Protein AF-A0A4Q8BBB6-F1 (afdb_monomer_lite)

Structure (mmCIF, N/CA/C/O backbone):
data_AF-A0A4Q8BBB6-F1
#
_entry.id   AF-A0A4Q8BBB6-F1
#
loop_
_atom_site.group_PDB
_atom_site.id
_atom_site.type_symbol
_atom_site.label_atom_id
_atom_site.label_alt_id
_atom_site.label_comp_id
_atom_site.label_asym_id
_atom_site.label_entity_id
_atom_site.label_seq_id
_atom_site.pdbx_PDB_ins_code
_atom_site.Cartn_x
_atom_site.Cartn_y
_atom_site.Cartn_z
_atom_site.occupancy
_atom_site.B_iso_or_equiv
_atom_site.auth_seq_id
_atom_site.auth_comp_id
_atom_site.auth_asym_id
_atom_site.auth_atom_id
_atom_site.pdbx_PDB_model_num
ATOM 1 N N . MET A 1 1 ? 6.592 15.974 -31.712 1.00 39.94 1 MET A N 1
ATOM 2 C CA . MET A 1 1 ? 6.687 15.603 -30.289 1.00 39.94 1 MET A CA 1
ATOM 3 C C . MET A 1 1 ? 7.819 14.610 -30.169 1.00 39.94 1 MET A C 1
ATOM 5 O O . MET A 1 1 ? 7.755 13.574 -30.820 1.00 39.94 1 MET A O 1
ATOM 9 N N . SER A 1 2 ? 8.886 14.974 -29.468 1.00 46.75 2 SER A N 1
ATOM 10 C CA . SER A 1 2 ? 9.976 14.047 -29.167 1.00 46.75 2 SER A CA 1
ATOM 11 C C . SER A 1 2 ? 9.428 12.970 -28.236 1.00 46.75 2 SER A C 1
ATOM 13 O O . SER A 1 2 ? 8.729 13.308 -27.283 1.00 46.75 2 SER A O 1
ATOM 15 N N . ALA A 1 3 ? 9.679 11.695 -28.538 1.00 52.19 3 ALA A N 1
ATOM 16 C CA . ALA A 1 3 ? 9.364 10.614 -27.613 1.00 52.19 3 ALA A CA 1
ATOM 17 C C . ALA A 1 3 ? 10.086 10.912 -26.289 1.00 52.19 3 ALA A C 1
ATOM 19 O O . ALA A 1 3 ? 11.290 11.188 -26.330 1.00 52.19 3 ALA A O 1
ATOM 20 N N . PRO A 1 4 ? 9.379 10.960 -25.149 1.00 56.72 4 PRO A N 1
ATOM 21 C CA . PRO A 1 4 ? 10.034 11.245 -23.894 1.00 56.72 4 PRO A CA 1
ATOM 22 C C . PRO A 1 4 ? 10.979 10.083 -23.603 1.00 56.72 4 PRO A C 1
ATOM 24 O O . PRO A 1 4 ? 10.583 8.923 -23.615 1.00 56.72 4 PRO A O 1
ATOM 27 N N . THR A 1 5 ? 12.214 10.391 -23.235 1.00 55.66 5 THR A N 1
ATOM 28 C CA . THR A 1 5 ? 13.085 9.480 -22.474 1.00 55.66 5 THR A CA 1
ATOM 29 C C . THR A 1 5 ? 12.501 9.204 -21.062 1.00 55.66 5 THR A C 1
ATOM 31 O O . THR A 1 5 ? 13.216 8.785 -20.163 1.00 55.66 5 THR A O 1
ATOM 34 N N . GLY A 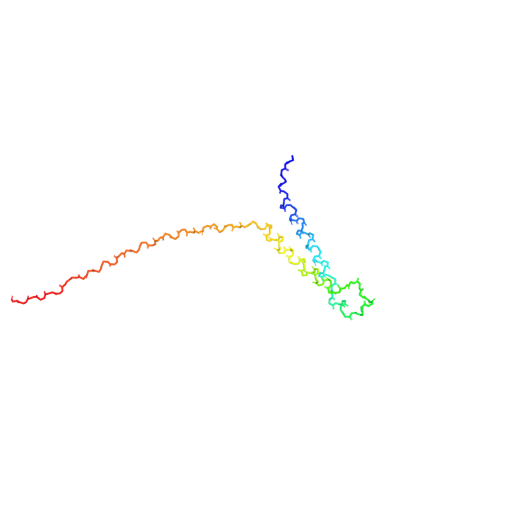1 6 ? 11.204 9.469 -20.855 1.00 59.16 6 GLY A N 1
ATOM 35 C CA . GLY A 1 6 ? 10.564 9.833 -19.590 1.00 59.16 6 GLY A CA 1
ATOM 36 C C . GLY A 1 6 ? 9.801 8.715 -18.891 1.00 59.16 6 GLY A C 1
ATOM 37 O O . GLY A 1 6 ? 9.260 8.956 -17.819 1.00 59.16 6 GLY A O 1
ATOM 38 N N . ASP A 1 7 ? 9.797 7.494 -19.430 1.00 65.88 7 ASP A N 1
ATOM 39 C CA . ASP A 1 7 ? 9.220 6.349 -18.715 1.00 65.88 7 ASP A CA 1
ATOM 40 C C . ASP A 1 7 ? 10.032 6.057 -17.438 1.00 65.88 7 ASP A C 1
ATOM 42 O O . ASP A 1 7 ? 9.460 5.832 -16.377 1.00 65.88 7 ASP A O 1
ATOM 46 N N . ASN A 1 8 ? 11.366 6.172 -17.495 1.00 72.25 8 ASN A N 1
ATOM 47 C CA . ASN A 1 8 ? 12.224 5.990 -16.316 1.00 72.25 8 ASN A CA 1
ATOM 48 C C . ASN A 1 8 ? 12.059 7.112 -15.280 1.00 72.25 8 ASN A C 1
ATOM 50 O O . ASN A 1 8 ? 12.060 6.830 -14.086 1.00 72.25 8 ASN A O 1
ATOM 54 N N . ASP A 1 9 ? 11.880 8.360 -15.723 1.00 81.50 9 ASP A N 1
ATOM 55 C CA . ASP A 1 9 ? 11.647 9.490 -14.816 1.00 81.50 9 ASP A CA 1
ATOM 56 C C . ASP A 1 9 ? 10.292 9.340 -14.104 1.00 81.50 9 ASP A C 1
ATOM 58 O O . ASP A 1 9 ? 10.210 9.521 -12.890 1.00 81.50 9 ASP A O 1
ATOM 62 N N . SER A 1 10 ? 9.253 8.906 -14.831 1.00 84.88 10 SER A N 1
ATOM 63 C CA . SER A 1 10 ? 7.929 8.638 -14.252 1.00 84.88 10 SER A CA 1
ATOM 64 C C . SER A 1 10 ? 7.927 7.466 -13.262 1.00 84.88 10 SER A C 1
ATOM 66 O O . SER A 1 10 ? 7.245 7.525 -12.242 1.00 84.88 10 SER A O 1
ATOM 68 N N . LEU A 1 11 ? 8.726 6.419 -13.513 1.00 88.50 11 LEU A N 1
ATOM 69 C CA . LEU A 1 11 ? 8.891 5.308 -12.572 1.00 88.50 11 LEU A CA 1
ATOM 70 C C . LEU A 1 11 ? 9.611 5.750 -11.296 1.00 88.50 11 LEU A C 1
ATOM 72 O O . LEU A 1 11 ? 9.251 5.296 -10.214 1.00 88.50 11 LEU A O 1
ATOM 76 N N . HIS A 1 12 ? 10.598 6.641 -11.410 1.00 89.25 12 HIS A N 1
ATOM 77 C CA . HIS A 1 12 ? 11.320 7.157 -10.251 1.00 89.25 12 HIS A CA 1
ATOM 78 C C . HIS A 1 12 ? 10.442 8.054 -9.365 1.00 89.25 12 HIS A C 1
ATOM 80 O O . HIS A 1 12 ? 10.494 7.951 -8.140 1.00 89.25 12 HIS A O 1
ATOM 86 N N . GLU A 1 13 ? 9.612 8.903 -9.975 1.00 91.94 13 GLU A N 1
ATOM 87 C CA . GLU A 1 13 ? 8.623 9.714 -9.256 1.00 91.94 13 GLU A CA 1
ATOM 88 C C . GLU A 1 13 ? 7.607 8.830 -8.522 1.00 91.94 13 GLU A C 1
ATOM 90 O O . GLU A 1 13 ? 7.396 8.999 -7.320 1.00 91.94 13 GLU A O 1
ATOM 95 N N . LEU A 1 14 ? 7.062 7.822 -9.211 1.00 93.44 14 LEU A N 1
ATOM 96 C CA . LEU A 1 14 ? 6.129 6.866 -8.618 1.00 93.44 14 LEU A CA 1
ATOM 97 C C . LEU A 1 14 ? 6.763 6.076 -7.462 1.00 93.44 14 LEU A C 1
ATOM 99 O O . LEU A 1 14 ? 6.132 5.877 -6.428 1.00 93.44 14 LEU A O 1
ATOM 103 N N . GLU A 1 15 ? 8.017 5.638 -7.600 1.00 93.00 15 GLU A N 1
ATOM 104 C CA . GLU A 1 15 ? 8.751 4.963 -6.524 1.00 93.00 15 GLU A CA 1
ATOM 105 C C . GLU A 1 15 ? 8.866 5.849 -5.272 1.00 93.00 15 GLU A C 1
ATOM 107 O O . GLU A 1 15 ? 8.704 5.366 -4.148 1.00 93.00 15 GLU A O 1
ATOM 112 N N . ALA A 1 16 ? 9.138 7.145 -5.454 1.00 94.69 16 ALA A N 1
ATOM 113 C CA . ALA A 1 16 ? 9.242 8.099 -4.355 1.00 94.69 16 ALA A CA 1
ATOM 114 C C . ALA A 1 16 ? 7.891 8.323 -3.656 1.00 94.69 16 ALA A C 1
ATOM 116 O O . ALA A 1 16 ? 7.842 8.345 -2.424 1.00 94.69 16 ALA A O 1
ATOM 117 N N . GLU A 1 17 ? 6.806 8.439 -4.423 1.00 95.25 17 GLU A N 1
ATOM 118 C CA . GLU A 1 17 ? 5.449 8.601 -3.893 1.00 95.25 17 GLU A CA 1
ATOM 119 C C . GLU A 1 17 ? 5.002 7.367 -3.098 1.00 95.25 17 GLU A C 1
ATOM 121 O O . GLU A 1 17 ? 4.612 7.490 -1.936 1.00 95.25 17 GLU A O 1
ATOM 126 N N . VAL A 1 18 ? 5.179 6.166 -3.658 1.00 95.81 18 VAL A N 1
ATOM 127 C CA . VAL A 1 18 ? 4.824 4.905 -2.983 1.00 95.81 18 VAL A CA 1
ATOM 128 C C . VAL A 1 18 ? 5.602 4.729 -1.678 1.00 95.81 18 VAL A C 1
ATOM 130 O O . VAL A 1 18 ? 5.039 4.275 -0.683 1.00 95.81 18 VAL A O 1
ATOM 133 N N . LYS A 1 19 ? 6.885 5.114 -1.633 1.00 95.19 19 LYS A N 1
ATOM 134 C CA . LYS A 1 19 ? 7.677 5.082 -0.389 1.00 95.19 19 LYS A CA 1
ATOM 135 C C . LYS A 1 19 ? 7.166 6.070 0.655 1.00 95.19 19 LYS A C 1
ATOM 137 O O . LYS A 1 19 ? 7.162 5.738 1.840 1.00 95.19 19 LYS A O 1
ATOM 142 N N . ALA A 1 20 ? 6.763 7.269 0.237 1.00 96.25 20 ALA A N 1
ATOM 143 C CA . ALA A 1 20 ? 6.198 8.260 1.145 1.00 96.25 20 ALA A CA 1
ATOM 144 C C . ALA A 1 20 ? 4.869 7.771 1.734 1.00 96.25 20 ALA A C 1
ATOM 146 O O . ALA A 1 20 ? 4.659 7.868 2.943 1.00 96.25 20 ALA A O 1
ATOM 147 N N . GLU A 1 21 ? 4.006 7.187 0.904 1.00 93.38 21 GLU A N 1
ATOM 148 C CA . GLU A 1 21 ? 2.723 6.646 1.346 1.00 93.38 21 GLU A CA 1
ATOM 149 C C . GLU A 1 21 ? 2.893 5.421 2.250 1.00 93.38 21 GLU A C 1
ATOM 151 O O . GLU A 1 21 ? 2.253 5.339 3.298 1.00 93.38 21 GLU A O 1
ATOM 156 N N . LEU A 1 22 ? 3.837 4.531 1.927 1.00 94.50 22 LEU A N 1
ATOM 157 C CA . LEU A 1 22 ? 4.171 3.391 2.780 1.00 94.50 22 LEU A CA 1
ATOM 158 C C . LEU A 1 22 ? 4.668 3.848 4.157 1.00 94.50 22 LEU A C 1
ATOM 160 O O . LEU A 1 22 ? 4.234 3.310 5.170 1.00 94.50 22 LEU A O 1
ATOM 164 N N . ALA A 1 23 ? 5.518 4.877 4.217 1.00 93.06 23 ALA A N 1
ATOM 165 C CA . ALA A 1 23 ? 5.985 5.426 5.488 1.00 93.06 23 ALA A CA 1
ATOM 166 C C .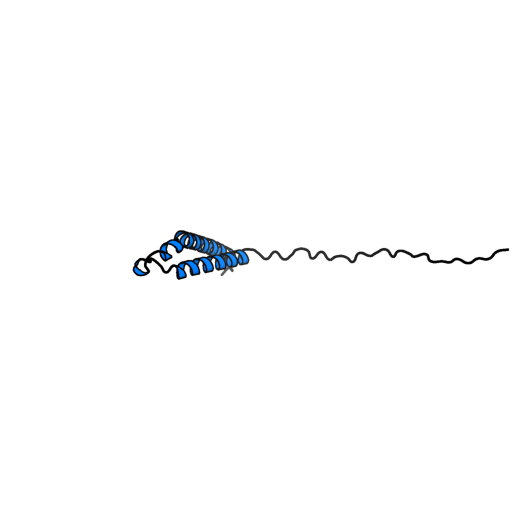 ALA A 1 23 ? 4.835 6.008 6.331 1.00 93.06 23 ALA A C 1
ATOM 168 O O . ALA A 1 23 ? 4.826 5.857 7.554 1.00 93.06 23 ALA A O 1
ATOM 169 N N . MET A 1 24 ? 3.848 6.648 5.692 1.00 89.62 24 MET A N 1
ATOM 170 C CA . MET A 1 24 ? 2.651 7.128 6.387 1.00 89.62 24 MET A CA 1
ATOM 171 C C . MET A 1 24 ? 1.799 5.969 6.913 1.00 89.62 24 MET A C 1
ATOM 173 O O . MET A 1 24 ? 1.411 6.003 8.081 1.00 89.62 24 MET A O 1
ATOM 177 N N . ALA A 1 25 ? 1.558 4.940 6.095 1.00 88.44 25 ALA A N 1
ATOM 178 C CA . ALA A 1 25 ? 0.809 3.749 6.495 1.00 88.44 25 ALA A CA 1
ATOM 179 C C . ALA A 1 25 ? 1.487 3.011 7.665 1.00 88.44 25 ALA A C 1
ATOM 181 O O . ALA A 1 25 ? 0.829 2.652 8.637 1.00 88.44 25 ALA A O 1
ATOM 182 N N . GLU A 1 26 ? 2.814 2.865 7.636 1.00 87.69 26 GLU A N 1
ATOM 183 C CA . GLU A 1 26 ? 3.580 2.264 8.735 1.00 87.69 26 GLU A CA 1
ATOM 184 C C . GLU A 1 26 ? 3.515 3.108 10.019 1.00 87.69 26 GLU A C 1
ATOM 186 O O . GLU A 1 26 ? 3.445 2.562 11.120 1.00 87.69 26 GLU A O 1
ATOM 191 N N . SER A 1 27 ? 3.485 4.439 9.894 1.00 89.00 27 SER A N 1
ATOM 192 C CA . SER A 1 27 ? 3.352 5.352 11.039 1.00 89.00 27 SER A CA 1
ATOM 193 C C . SER A 1 27 ? 1.937 5.434 11.620 1.00 89.00 27 SER A C 1
ATOM 195 O O . SER A 1 27 ? 1.754 5.997 12.700 1.00 89.00 27 SER A O 1
ATOM 197 N N . SER A 1 28 ? 0.924 4.908 10.921 1.00 84.25 28 SER A N 1
ATOM 198 C CA . 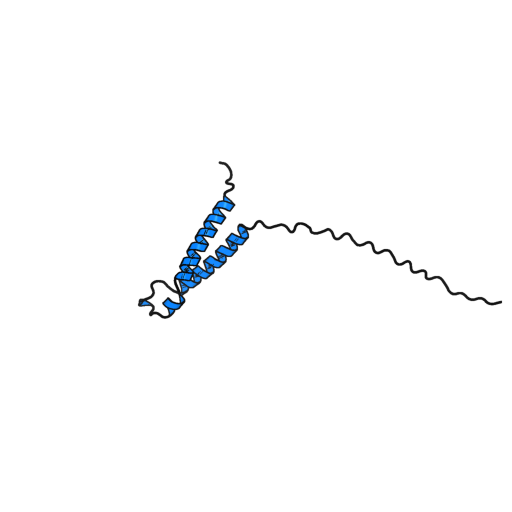SER A 1 28 ? -0.472 5.011 11.359 1.00 84.25 28 SER A CA 1
ATOM 199 C C . SER A 1 28 ? -0.821 4.036 12.484 1.00 84.25 28 SER A C 1
ATOM 201 O O . SER A 1 28 ? -1.890 4.173 13.076 1.00 84.25 28 SER A O 1
ATOM 203 N N . HIS A 1 29 ? 0.050 3.065 12.773 1.00 86.94 29 HIS A N 1
ATOM 204 C CA . HIS A 1 29 ? -0.114 2.080 13.844 1.00 86.94 29 HIS A CA 1
ATOM 205 C C . HIS A 1 29 ? -1.519 1.440 13.880 1.00 86.94 29 HIS A C 1
ATOM 207 O O . HIS A 1 29 ? -2.232 1.538 14.889 1.00 86.94 29 HIS A O 1
ATOM 213 N N . PRO A 1 30 ? -1.971 0.783 12.791 1.00 86.56 30 PRO A N 1
ATOM 214 C CA . PRO A 1 30 ? -3.298 0.161 12.734 1.00 86.56 30 PRO A CA 1
ATOM 215 C C . PRO A 1 30 ? -3.541 -0.838 13.881 1.00 86.56 30 PRO A C 1
ATOM 217 O O . PRO A 1 30 ? -4.669 -0.993 14.351 1.00 86.56 30 PRO A O 1
ATOM 220 N N . GLU A 1 31 ? -2.489 -1.470 14.399 1.00 88.94 31 GLU A N 1
ATOM 221 C CA . GLU A 1 31 ? -2.515 -2.356 15.564 1.00 88.94 31 GLU A CA 1
ATOM 222 C C . GLU A 1 31 ? -2.961 -1.676 16.866 1.00 88.94 31 GLU A C 1
ATOM 224 O O . GLU A 1 31 ? -3.433 -2.348 17.789 1.00 88.94 31 GLU A O 1
ATOM 229 N N . GLU A 1 32 ? -2.794 -0.361 16.978 1.00 88.50 32 GLU A N 1
ATOM 230 C CA . GLU A 1 32 ? -3.291 0.422 18.106 1.00 88.50 32 GLU A CA 1
ATOM 231 C C . GLU A 1 32 ? -4.765 0.767 17.918 1.00 88.50 32 GLU A C 1
ATOM 233 O O . GLU A 1 32 ? -5.546 0.602 18.857 1.00 88.50 32 GLU A O 1
ATOM 238 N N . ALA A 1 33 ? -5.167 1.124 16.696 1.00 87.94 33 ALA A N 1
ATOM 239 C CA . ALA A 1 33 ? -6.561 1.397 16.362 1.00 87.94 33 ALA A CA 1
ATOM 240 C C . ALA A 1 33 ? -7.464 0.172 16.610 1.00 87.94 33 ALA A C 1
ATOM 242 O O . ALA A 1 33 ? -8.525 0.319 17.210 1.00 87.94 33 ALA A O 1
ATOM 243 N N . ILE A 1 34 ? -7.014 -1.053 16.296 1.00 91.94 34 ILE A N 1
ATOM 244 C CA . ILE A 1 34 ? -7.764 -2.305 16.570 1.00 91.94 34 ILE A CA 1
ATOM 245 C C . ILE A 1 34 ? -8.125 -2.472 18.058 1.00 91.94 34 ILE A C 1
ATOM 247 O O . ILE A 1 34 ? -9.113 -3.130 18.387 1.00 91.94 34 ILE A O 1
ATOM 251 N N . LYS A 1 35 ? -7.333 -1.899 18.973 1.00 92.44 35 LYS A N 1
ATOM 252 C CA . LYS A 1 35 ? -7.561 -2.001 20.425 1.00 92.44 35 LYS A CA 1
ATOM 253 C C . LYS A 1 35 ? -8.622 -1.017 20.923 1.00 92.44 35 LYS A C 1
ATOM 255 O O . LYS A 1 35 ? -9.098 -1.172 22.048 1.00 92.44 35 LYS A O 1
ATOM 260 N N . LEU A 1 36 ? -8.969 -0.015 20.118 1.00 92.88 36 LEU A N 1
ATOM 261 C CA . LEU A 1 36 ? -9.982 0.981 20.439 1.00 92.88 36 LEU A CA 1
ATOM 262 C C . LEU A 1 36 ? -11.383 0.489 20.045 1.00 92.88 36 LEU A C 1
ATOM 264 O O . LEU A 1 36 ? -11.523 -0.333 19.134 1.00 92.88 36 LEU A O 1
ATOM 268 N N . PRO A 1 37 ? -12.443 1.004 20.687 1.00 94.62 37 PRO A N 1
ATOM 269 C CA . PRO A 1 37 ? -13.803 0.841 20.195 1.00 94.62 37 PRO A CA 1
ATOM 270 C C . PRO A 1 37 ? -13.941 1.369 18.763 1.00 94.62 37 PRO A C 1
ATOM 272 O O . PRO A 1 37 ? -13.385 2.411 18.431 1.00 94.62 37 PRO A O 1
ATOM 275 N N . VAL A 1 38 ? -14.760 0.709 17.939 1.00 91.50 38 VAL A N 1
ATOM 276 C CA . VAL A 1 38 ? -14.995 1.098 16.531 1.00 91.50 38 VAL A CA 1
ATOM 277 C C . VAL A 1 38 ? -15.445 2.558 16.389 1.00 91.50 38 VAL A C 1
ATOM 279 O O . VAL A 1 38 ? -15.120 3.225 15.416 1.00 91.50 38 VAL A O 1
ATOM 282 N N . THR A 1 39 ? -16.167 3.087 17.379 1.00 95.00 39 THR A N 1
ATOM 283 C CA . THR A 1 39 ? -16.615 4.490 17.410 1.00 95.00 39 THR A CA 1
ATOM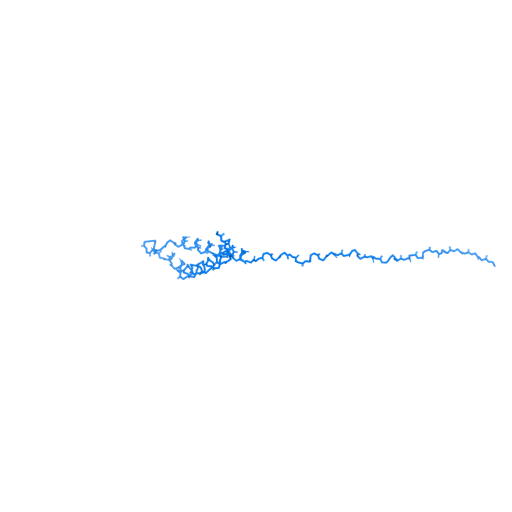 284 C C . THR A 1 39 ? -15.484 5.504 17.581 1.00 95.00 39 THR A C 1
ATOM 286 O O . THR A 1 39 ? -15.705 6.691 17.370 1.00 95.00 39 THR A O 1
ATOM 289 N N . GLU A 1 40 ? -14.303 5.054 17.998 1.00 93.44 40 GLU A N 1
ATOM 290 C CA . GLU A 1 40 ? -13.111 5.872 18.242 1.00 93.44 40 GLU A CA 1
ATOM 291 C C . GLU A 1 40 ? -12.055 5.696 17.142 1.00 93.44 40 GLU A C 1
ATOM 293 O O . GLU A 1 40 ? -10.992 6.315 17.192 1.00 93.44 40 GLU A O 1
ATOM 298 N N . TRP A 1 41 ? -12.331 4.865 16.135 1.00 93.50 41 TRP A N 1
ATOM 299 C CA . TRP A 1 41 ? -11.431 4.665 15.008 1.00 93.50 41 TRP A CA 1
ATOM 300 C C . TRP A 1 41 ? -11.368 5.921 14.136 1.00 93.50 41 TRP A C 1
ATOM 302 O O . TRP A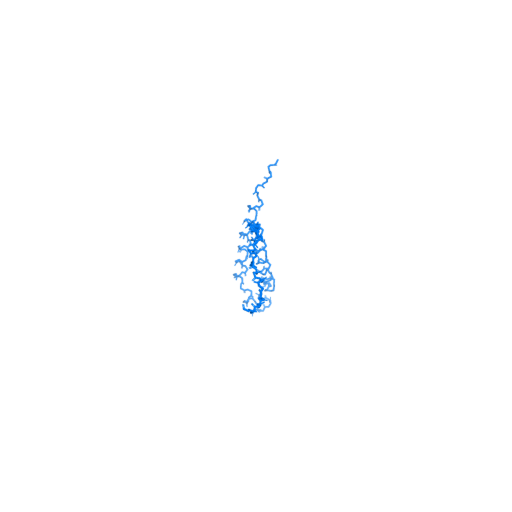 1 41 ? -12.387 6.411 13.651 1.00 93.50 41 TRP A O 1
ATOM 312 N N . LEU A 1 42 ? -10.152 6.422 13.905 1.00 89.12 42 LEU A N 1
ATOM 313 C CA . LEU A 1 42 ? -9.901 7.491 12.932 1.00 89.12 42 LEU A CA 1
ATOM 314 C C . LEU A 1 42 ? -9.925 6.968 11.485 1.00 89.12 42 LEU A C 1
ATOM 316 O O . LEU A 1 42 ? -10.213 7.725 10.563 1.00 89.12 42 LEU A O 1
ATOM 320 N N . PHE A 1 43 ? -9.627 5.682 11.299 1.00 88.94 43 PHE A N 1
ATOM 321 C CA . PHE A 1 43 ? -9.626 4.951 10.033 1.00 88.94 43 PHE A CA 1
ATOM 322 C C . PHE A 1 43 ? -9.916 3.467 10.309 1.00 88.94 43 PHE A C 1
ATOM 324 O O . PHE A 1 43 ? -9.724 3.007 11.435 1.00 88.94 43 PHE A O 1
ATOM 331 N N . ASP A 1 44 ? -10.361 2.712 9.301 1.00 91.00 44 ASP A N 1
ATOM 332 C CA . ASP A 1 44 ? -10.530 1.260 9.431 1.00 91.00 44 ASP A CA 1
ATOM 333 C C . ASP A 1 44 ? -9.150 0.569 9.430 1.00 91.00 44 ASP A C 1
ATOM 335 O O . ASP A 1 44 ? -8.424 0.651 8.432 1.00 91.00 44 ASP A O 1
ATOM 339 N N . PRO A 1 45 ? -8.760 -0.140 10.505 1.00 92.00 45 PRO A N 1
ATOM 340 C CA . PRO A 1 45 ? -7.483 -0.842 10.551 1.00 92.00 45 PRO A CA 1
ATOM 341 C C . PRO A 1 45 ? -7.320 -1.909 9.462 1.00 92.00 45 PRO A C 1
ATOM 343 O O . PRO A 1 45 ? -6.195 -2.196 9.049 1.00 92.00 45 PRO A O 1
ATOM 346 N N . ALA A 1 46 ? -8.419 -2.506 8.990 1.00 92.19 46 ALA A N 1
ATOM 347 C CA . ALA A 1 46 ? -8.383 -3.482 7.907 1.00 92.19 46 ALA A CA 1
ATOM 348 C C . ALA A 1 46 ? -8.072 -2.830 6.553 1.00 92.19 46 ALA A C 1
ATOM 350 O O . ALA A 1 46 ? -7.439 -3.466 5.706 1.00 92.19 46 ALA A O 1
ATOM 351 N N . ASP A 1 47 ? -8.494 -1.581 6.352 1.00 91.44 47 ASP A N 1
ATOM 352 C CA . ASP A 1 47 ? -8.163 -0.811 5.154 1.00 91.44 47 ASP A CA 1
ATOM 353 C C . ASP A 1 47 ? -6.697 -0.368 5.195 1.00 91.44 47 ASP A C 1
ATOM 355 O O . ASP A 1 47 ? -5.965 -0.652 4.251 1.00 91.44 47 ASP A O 1
ATOM 359 N N . ALA A 1 48 ? -6.217 0.155 6.330 1.00 90.75 48 ALA A N 1
ATOM 360 C CA . ALA A 1 48 ? -4.803 0.512 6.499 1.00 90.75 48 ALA A CA 1
ATOM 361 C C . ALA A 1 48 ? -3.854 -0.679 6.254 1.00 90.75 48 ALA A C 1
ATOM 363 O O . ALA A 1 48 ? -2.843 -0.553 5.563 1.00 90.75 48 ALA A O 1
ATOM 364 N N . GLN A 1 49 ? -4.200 -1.871 6.757 1.00 91.38 49 GLN A N 1
ATOM 365 C CA . GLN A 1 49 ? -3.425 -3.087 6.496 1.00 91.38 49 GLN A CA 1
ATOM 366 C C . GLN A 1 49 ? -3.450 -3.499 5.015 1.00 91.38 49 GLN A C 1
ATOM 368 O O . GLN A 1 49 ? -2.478 -4.073 4.513 1.00 91.38 49 GLN A O 1
ATOM 373 N N . ARG A 1 50 ? -4.565 -3.257 4.317 1.00 92.69 50 ARG A N 1
ATOM 374 C CA . ARG A 1 50 ? -4.698 -3.561 2.888 1.00 92.69 50 ARG A CA 1
ATOM 375 C C . ARG A 1 50 ? -3.842 -2.619 2.050 1.00 92.69 50 ARG A C 1
ATOM 377 O O . ARG A 1 50 ? -3.177 -3.097 1.131 1.00 92.69 50 ARG A O 1
ATOM 384 N N . ASP A 1 51 ? -3.837 -1.338 2.390 1.00 92.00 51 ASP A N 1
ATOM 385 C CA . ASP A 1 51 ? -3.051 -0.318 1.699 1.00 92.00 51 ASP A CA 1
ATOM 386 C C . ASP A 1 51 ? -1.553 -0.595 1.858 1.00 92.00 51 ASP A C 1
ATOM 388 O O . ASP A 1 51 ? -0.841 -0.675 0.863 1.00 92.00 51 ASP A O 1
ATOM 392 N N . ASP A 1 52 ? -1.090 -0.897 3.071 1.00 92.88 52 ASP A N 1
ATOM 393 C CA . ASP A 1 52 ? 0.293 -1.301 3.355 1.00 92.88 52 ASP A CA 1
ATOM 394 C C . ASP A 1 52 ? 0.750 -2.512 2.505 1.00 92.88 52 ASP A C 1
ATOM 396 O O . ASP A 1 52 ? 1.808 -2.491 1.865 1.00 92.88 52 ASP A O 1
ATOM 400 N N . VAL A 1 53 ? -0.082 -3.556 2.407 1.00 94.69 53 VAL A N 1
ATOM 401 C CA . VAL A 1 53 ? 0.198 -4.721 1.546 1.00 94.69 53 VAL A CA 1
ATOM 402 C C . VAL A 1 53 ? 0.214 -4.334 0.063 1.00 94.69 53 VAL A C 1
ATOM 404 O O . VAL A 1 53 ? 1.091 -4.784 -0.684 1.00 94.69 53 VAL A O 1
ATOM 407 N N . GLY A 1 54 ? -0.734 -3.502 -0.370 1.00 95.38 54 GLY A N 1
ATOM 408 C CA . GLY A 1 54 ? -0.828 -3.010 -1.743 1.00 95.38 54 GLY A CA 1
ATOM 409 C C . GLY A 1 54 ? 0.394 -2.188 -2.152 1.00 95.38 54 GLY A C 1
ATOM 410 O O . GLY A 1 54 ? 0.983 -2.449 -3.202 1.00 95.38 54 GLY A O 1
ATOM 411 N N . LEU A 1 55 ? 0.829 -1.268 -1.292 1.00 96.00 55 LEU A N 1
ATOM 412 C CA . LEU A 1 55 ? 1.984 -0.397 -1.501 1.00 96.00 55 LEU A CA 1
ATOM 413 C C . LEU A 1 55 ? 3.285 -1.195 -1.587 1.00 96.00 55 LEU A C 1
ATOM 415 O O . LEU A 1 55 ? 4.076 -0.964 -2.501 1.00 96.00 55 LEU A O 1
ATOM 419 N N . ARG A 1 56 ? 3.491 -2.202 -0.725 1.00 95.62 56 ARG A N 1
ATOM 420 C CA . ARG A 1 56 ? 4.667 -3.091 -0.836 1.00 95.62 56 ARG A CA 1
ATOM 421 C C . ARG A 1 56 ? 4.666 -3.898 -2.132 1.00 95.62 56 ARG A C 1
ATOM 423 O O . ARG A 1 56 ? 5.715 -4.063 -2.755 1.00 95.62 56 ARG A O 1
ATOM 430 N N . SER A 1 57 ? 3.500 -4.385 -2.557 1.00 96.50 57 SER A N 1
ATOM 431 C CA . SER A 1 57 ? 3.374 -5.082 -3.840 1.00 96.50 57 SER A CA 1
ATOM 432 C C . SER A 1 57 ? 3.666 -4.152 -5.021 1.00 96.50 57 SER A C 1
ATOM 434 O O . SER A 1 57 ? 4.343 -4.563 -5.965 1.00 96.50 57 SER A O 1
ATOM 436 N N . LEU A 1 58 ? 3.161 -2.916 -4.983 1.00 96.12 58 LEU A N 1
ATOM 437 C CA . LEU A 1 58 ? 3.384 -1.918 -6.025 1.00 96.12 58 LEU A CA 1
ATOM 438 C C . LEU A 1 58 ? 4.855 -1.503 -6.088 1.00 96.12 58 LEU A C 1
ATOM 440 O O . LEU A 1 58 ? 5.423 -1.486 -7.177 1.00 96.12 58 LEU A O 1
ATOM 444 N N . LEU A 1 59 ? 5.490 -1.258 -4.940 1.00 95.00 59 LEU A N 1
ATOM 445 C CA . LEU A 1 59 ? 6.913 -0.938 -4.860 1.00 95.00 59 LEU A CA 1
ATOM 446 C C . LEU A 1 59 ? 7.761 -2.029 -5.523 1.00 95.00 59 LEU A C 1
ATOM 448 O O . LEU A 1 59 ? 8.576 -1.725 -6.389 1.00 95.00 59 LEU A O 1
ATOM 452 N N . GLY A 1 60 ? 7.500 -3.305 -5.217 1.00 93.81 60 GLY A N 1
ATOM 453 C CA . GLY A 1 60 ? 8.207 -4.418 -5.857 1.00 93.81 60 GLY A CA 1
ATOM 454 C C . GLY A 1 60 ? 7.989 -4.492 -7.376 1.00 93.81 60 GLY A C 1
ATOM 455 O O . GLY A 1 60 ? 8.909 -4.837 -8.125 1.00 93.81 60 GLY A O 1
ATOM 456 N N . ALA A 1 61 ? 6.795 -4.139 -7.861 1.00 94.12 61 ALA A N 1
ATOM 457 C CA . ALA A 1 61 ? 6.521 -4.056 -9.294 1.00 94.12 61 ALA A CA 1
ATOM 458 C C . ALA A 1 61 ? 7.289 -2.899 -9.957 1.00 94.12 61 ALA A C 1
ATOM 460 O O . ALA A 1 61 ? 7.905 -3.106 -11.004 1.00 94.12 61 ALA A O 1
ATOM 461 N N . VAL A 1 62 ? 7.305 -1.714 -9.337 1.00 91.94 62 VAL A N 1
ATOM 462 C CA . VAL A 1 62 ? 8.046 -0.538 -9.824 1.00 91.94 62 VAL A CA 1
ATOM 463 C C . VAL A 1 62 ? 9.548 -0.817 -9.848 1.00 91.94 62 VAL A C 1
ATOM 465 O O . VAL A 1 62 ? 10.179 -0.608 -10.880 1.00 91.94 62 VAL A O 1
ATOM 468 N N . GLU A 1 63 ? 10.110 -1.390 -8.782 1.00 89.94 63 GLU A N 1
ATOM 469 C CA . GLU A 1 63 ? 11.523 -1.793 -8.719 1.00 89.94 63 GLU A CA 1
ATOM 470 C C . GLU A 1 63 ? 11.884 -2.812 -9.815 1.00 89.94 63 GLU A C 1
ATOM 472 O O . GLU A 1 63 ? 12.951 -2.733 -10.436 1.00 89.94 63 GLU A O 1
ATOM 477 N N . THR A 1 64 ? 10.975 -3.751 -10.104 1.00 91.25 64 THR A N 1
ATOM 478 C CA . THR A 1 64 ? 11.147 -4.740 -11.181 1.00 91.25 64 THR A CA 1
ATOM 479 C C . THR A 1 64 ? 11.144 -4.086 -12.563 1.00 91.25 64 THR A C 1
ATOM 481 O O . THR A 1 64 ? 11.921 -4.495 -13.425 1.00 91.25 64 THR A O 1
ATOM 484 N N . LEU A 1 65 ? 10.293 -3.080 -12.789 1.00 88.31 65 LEU A N 1
ATOM 485 C CA . LEU A 1 65 ? 10.213 -2.354 -14.061 1.00 88.31 65 LEU A CA 1
ATOM 486 C C . LEU A 1 65 ? 11.374 -1.370 -14.251 1.00 88.31 65 LEU A C 1
ATOM 488 O O . LEU A 1 65 ? 11.877 -1.232 -15.365 1.00 88.31 65 LEU A O 1
ATOM 492 N N . ALA A 1 66 ? 11.822 -0.723 -13.174 1.00 83.69 66 ALA A N 1
ATOM 493 C CA . ALA A 1 66 ? 12.961 0.191 -13.177 1.00 83.69 66 ALA A CA 1
ATOM 494 C C . ALA A 1 66 ? 14.294 -0.549 -13.369 1.00 83.69 66 ALA A C 1
ATOM 496 O O . ALA A 1 66 ? 15.258 0.009 -13.898 1.00 83.69 66 ALA A O 1
ATOM 497 N N . THR A 1 67 ? 14.363 -1.823 -12.973 1.00 81.75 67 THR A N 1
ATOM 498 C CA . THR A 1 67 ? 15.545 -2.650 -13.208 1.00 81.75 67 THR A CA 1
ATOM 499 C C . THR A 1 67 ? 15.538 -3.166 -14.649 1.00 81.75 67 THR A C 1
ATOM 501 O O . THR A 1 67 ? 14.725 -4.029 -14.989 1.00 81.75 67 THR A O 1
ATOM 504 N N . PRO A 1 68 ? 16.465 -2.733 -15.525 1.00 69.81 68 PRO A N 1
ATOM 505 C CA . PRO A 1 68 ? 16.546 -3.302 -16.860 1.00 69.81 68 PRO A CA 1
ATOM 506 C C . PRO A 1 68 ? 16.848 -4.798 -16.742 1.00 69.81 68 PRO A C 1
ATOM 508 O O . PRO A 1 68 ? 17.797 -5.194 -16.059 1.00 69.81 68 PRO A O 1
ATOM 511 N N . ILE A 1 69 ? 16.064 -5.640 -17.426 1.00 69.12 69 ILE A N 1
ATOM 512 C CA . ILE A 1 69 ? 16.325 -7.080 -17.502 1.00 69.12 69 ILE A CA 1
ATOM 513 C C . ILE A 1 69 ? 17.726 -7.250 -18.088 1.00 69.12 69 ILE A C 1
ATOM 515 O O . ILE A 1 69 ? 17.940 -7.134 -19.298 1.00 69.12 69 ILE A O 1
ATOM 519 N N . ARG A 1 70 ? 18.710 -7.538 -17.234 1.00 61.78 70 ARG A N 1
ATOM 520 C CA . ARG A 1 70 ? 20.027 -7.953 -17.692 1.00 61.78 70 ARG A CA 1
ATOM 521 C C . ARG A 1 70 ? 19.827 -9.318 -18.330 1.00 61.78 70 ARG A C 1
ATOM 523 O O . ARG A 1 70 ? 19.796 -10.331 -17.635 1.00 61.78 70 ARG A O 1
ATOM 530 N N . ALA A 1 71 ? 19.674 -9.344 -19.656 1.00 62.09 71 ALA A N 1
ATOM 531 C CA . ALA A 1 71 ? 19.766 -10.578 -20.421 1.00 62.09 71 ALA A CA 1
ATOM 532 C C . ALA A 1 71 ? 20.995 -11.334 -19.899 1.00 62.09 71 ALA A C 1
ATOM 534 O O . ALA A 1 71 ? 22.048 -10.692 -19.761 1.00 62.09 71 ALA A O 1
ATOM 535 N N . PRO A 1 72 ? 20.895 -12.634 -19.559 1.00 58.97 72 PRO A N 1
ATOM 536 C CA . PRO A 1 72 ? 22.056 -13.395 -19.135 1.00 58.97 72 PRO A CA 1
ATOM 537 C C . PRO A 1 72 ? 23.066 -13.365 -20.282 1.00 58.97 72 PRO A C 1
ATOM 539 O O . PRO A 1 72 ? 22.965 -14.104 -21.262 1.00 58.97 72 PRO A O 1
ATOM 542 N N . HIS A 1 73 ? 24.018 -12.439 -20.184 1.00 58.69 73 HIS A N 1
ATOM 543 C CA . HIS A 1 73 ? 25.151 -12.350 -21.076 1.00 58.69 73 HIS A CA 1
ATOM 544 C C . HIS A 1 73 ? 25.959 -13.614 -20.834 1.00 58.69 73 HIS A C 1
ATOM 546 O O . HIS A 1 73 ? 26.504 -13.819 -19.753 1.00 58.69 73 HIS A O 1
ATOM 552 N N . GLY A 1 74 ? 25.999 -14.467 -21.852 1.00 55.47 74 GLY A N 1
ATOM 553 C CA . GLY A 1 74 ? 26.821 -15.662 -21.850 1.00 55.47 74 GLY A CA 1
ATOM 554 C C . GLY A 1 74 ? 26.084 -16.911 -21.391 1.00 55.47 74 GLY A C 1
ATOM 555 O O . GLY A 1 74 ? 26.460 -17.538 -20.406 1.00 55.47 74 GLY A O 1
ATOM 556 N N . ARG A 1 75 ? 25.168 -17.413 -22.229 1.00 54.31 75 ARG A N 1
ATOM 557 C CA . ARG A 1 75 ? 25.245 -18.849 -22.528 1.00 54.31 75 ARG A CA 1
ATOM 558 C C . ARG A 1 75 ? 26.593 -19.046 -23.206 1.00 54.31 75 ARG A C 1
ATOM 560 O O . ARG A 1 75 ? 26.7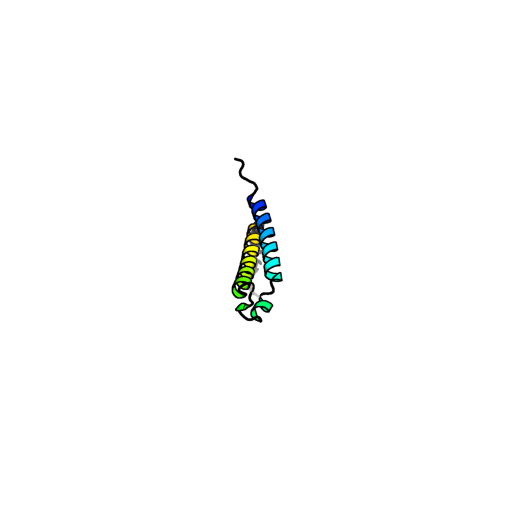08 -18.910 -24.421 1.00 54.31 75 ARG A O 1
ATOM 567 N N . THR A 1 76 ? 27.633 -19.278 -22.414 1.00 56.81 76 THR A N 1
ATOM 568 C CA . THR A 1 76 ? 28.880 -19.835 -22.912 1.00 56.81 76 THR A CA 1
ATOM 569 C C . THR A 1 76 ? 28.461 -21.077 -23.678 1.00 56.81 76 THR A C 1
ATOM 571 O O . THR A 1 76 ? 27.927 -22.019 -23.092 1.00 56.81 76 THR A O 1
ATOM 574 N N . CYS A 1 77 ? 28.606 -21.049 -25.001 1.00 56.59 77 CYS A N 1
ATOM 575 C CA . CYS A 1 77 ? 28.539 -22.250 -25.804 1.00 56.59 77 CYS A CA 1
ATOM 576 C C . CYS A 1 77 ? 29.563 -23.203 -25.189 1.00 56.59 77 CYS A C 1
ATOM 578 O O . CYS A 1 77 ? 30.768 -23.019 -25.371 1.00 56.59 77 CYS A O 1
ATOM 580 N N . LEU A 1 78 ? 29.099 -24.168 -24.393 1.00 58.22 78 LEU A N 1
ATOM 581 C CA . LEU A 1 78 ? 29.914 -25.279 -23.944 1.00 58.22 78 LEU A CA 1
ATOM 582 C C . LEU A 1 78 ? 30.344 -25.990 -25.222 1.00 58.22 78 LEU A C 1
ATOM 584 O O . LEU A 1 78 ? 29.581 -26.751 -25.816 1.00 58.22 78 LEU A O 1
ATOM 588 N N . ARG A 1 79 ? 31.551 -25.666 -25.698 1.00 58.94 79 ARG A N 1
ATOM 589 C CA . ARG A 1 79 ? 32.218 -26.434 -26.742 1.00 58.94 79 ARG A CA 1
ATOM 590 C C . ARG A 1 79 ? 32.176 -27.896 -26.299 1.00 58.94 79 ARG A C 1
ATOM 592 O O . ARG A 1 79 ? 32.556 -28.170 -25.156 1.00 58.94 79 ARG A O 1
ATOM 599 N N . PRO A 1 80 ? 31.753 -28.838 -27.155 1.00 53.62 80 PRO A N 1
ATOM 600 C CA . PRO A 1 80 ? 31.886 -30.242 -26.820 1.00 53.62 80 PRO A CA 1
ATOM 601 C C . PRO A 1 80 ? 33.374 -30.517 -26.579 1.00 53.62 80 PRO A C 1
ATOM 603 O O . PRO A 1 80 ? 34.211 -30.312 -27.460 1.00 53.62 80 PRO A O 1
ATOM 606 N N . ARG A 1 81 ? 33.710 -30.925 -25.350 1.00 56.31 81 ARG A N 1
ATOM 607 C CA . ARG A 1 81 ? 35.026 -31.471 -25.009 1.00 56.31 81 ARG A CA 1
ATOM 608 C C . ARG A 1 81 ? 35.235 -32.681 -25.910 1.00 56.31 81 ARG A C 1
ATOM 610 O O . ARG A 1 81 ? 34.629 -33.724 -25.689 1.00 56.31 81 ARG A O 1
ATOM 617 N N . THR A 1 82 ? 36.088 -32.549 -26.917 1.00 59.12 82 THR A N 1
ATOM 618 C CA . THR A 1 82 ? 36.622 -33.699 -27.639 1.00 59.12 82 THR A CA 1
ATOM 619 C C . THR A 1 82 ? 37.437 -34.516 -26.644 1.00 59.12 82 THR A C 1
ATOM 621 O O . THR A 1 82 ? 38.528 -34.116 -26.237 1.00 59.12 82 THR A O 1
ATOM 624 N N . THR A 1 83 ? 36.887 -35.635 -26.188 1.00 63.69 83 THR A N 1
ATOM 625 C CA . THR A 1 83 ? 37.641 -36.664 -25.473 1.00 63.69 83 THR A CA 1
ATOM 626 C C . THR A 1 83 ? 38.678 -37.254 -26.426 1.00 63.69 83 THR A C 1
ATOM 628 O O . THR A 1 83 ? 38.287 -37.709 -27.503 1.00 63.69 83 THR A O 1
ATOM 631 N N . PRO A 1 84 ? 39.976 -37.304 -26.080 1.00 51.91 84 PRO A N 1
ATOM 632 C CA . PRO A 1 84 ? 40.896 -38.131 -26.834 1.00 51.91 84 PRO A CA 1
ATOM 633 C C . PRO A 1 84 ? 40.543 -39.593 -26.550 1.00 51.91 84 PRO A C 1
ATOM 635 O O . PRO A 1 84 ? 40.584 -40.057 -25.409 1.00 51.91 84 PRO A O 1
ATOM 638 N N . THR A 1 85 ? 40.148 -40.303 -27.603 1.00 55.00 85 THR A N 1
ATOM 639 C CA . THR A 1 85 ? 39.959 -41.752 -27.625 1.00 55.00 85 THR A CA 1
ATOM 640 C C . THR A 1 85 ? 41.173 -42.433 -27.002 1.00 55.00 85 THR A C 1
ATOM 642 O O . THR A 1 85 ? 42.272 -42.415 -27.556 1.00 55.00 85 THR A O 1
ATOM 645 N N . ARG A 1 86 ? 40.966 -43.059 -25.840 1.00 50.75 86 ARG A N 1
ATOM 646 C CA . ARG A 1 86 ? 41.895 -44.015 -25.239 1.00 50.75 86 ARG A CA 1
ATOM 647 C C . ARG A 1 86 ? 42.039 -45.174 -26.227 1.00 50.75 86 ARG A C 1
ATOM 649 O O . ARG A 1 86 ? 41.169 -46.035 -26.307 1.00 50.75 86 ARG A O 1
ATOM 656 N N . ARG A 1 87 ? 43.110 -45.151 -27.026 1.00 49.69 87 ARG A N 1
ATOM 657 C CA . ARG A 1 87 ? 43.505 -46.234 -27.933 1.00 49.69 87 ARG A CA 1
ATOM 658 C C . ARG A 1 87 ? 43.754 -47.479 -27.082 1.00 49.69 87 ARG A C 1
ATOM 660 O O . ARG A 1 87 ? 44.793 -47.605 -26.441 1.00 49.69 87 ARG A O 1
ATOM 667 N N . ILE A 1 88 ? 42.770 -48.368 -27.035 1.00 58.31 88 ILE A N 1
ATOM 668 C CA . ILE A 1 88 ? 42.914 -49.685 -26.428 1.00 58.31 88 ILE A CA 1
ATOM 669 C C . ILE A 1 88 ? 43.736 -50.513 -27.418 1.00 58.31 88 ILE A C 1
ATOM 671 O O . ILE A 1 88 ? 43.223 -50.947 -28.445 1.00 58.31 88 ILE A O 1
ATOM 675 N N . HIS A 1 89 ? 45.030 -50.686 -27.154 1.00 52.66 89 HIS A N 1
ATOM 676 C CA . HIS A 1 89 ? 45.804 -51.745 -27.795 1.00 52.66 89 HIS A CA 1
ATOM 677 C C . HIS A 1 89 ? 45.410 -53.070 -27.129 1.00 52.66 89 HIS A C 1
ATOM 679 O O . HIS A 1 89 ? 45.996 -53.468 -26.128 1.00 52.66 89 HIS A O 1
ATOM 685 N N . LEU A 1 90 ? 44.389 -53.739 -27.670 1.00 57.28 90 LEU A N 1
ATOM 686 C CA . LEU A 1 90 ? 44.267 -55.191 -27.549 1.00 57.28 90 LEU A CA 1
ATOM 687 C C . LEU A 1 90 ? 44.899 -55.814 -28.789 1.00 57.28 90 LEU A C 1
ATOM 689 O O . LEU A 1 90 ? 44.332 -55.729 -29.873 1.00 57.28 90 LEU A O 1
ATOM 693 N N . SER A 1 91 ? 46.062 -56.437 -28.632 1.00 50.50 91 SER A N 1
ATOM 694 C CA . SER A 1 91 ? 46.576 -57.498 -29.509 1.00 50.50 91 SER A CA 1
ATOM 695 C C . SER A 1 91 ? 47.797 -58.116 -28.836 1.00 50.50 91 SER A C 1
ATOM 697 O O . SER A 1 91 ? 48.644 -57.377 -28.357 1.00 50.50 91 SER A O 1
ATOM 699 N N . ASN A 1 92 ? 48.034 -59.416 -28.806 1.00 45.41 92 ASN A N 1
ATOM 700 C CA . ASN A 1 92 ? 47.203 -60.612 -28.842 1.00 45.41 92 ASN A CA 1
ATOM 701 C C . ASN A 1 92 ? 48.189 -61.688 -28.363 1.00 45.41 92 ASN A C 1
ATOM 703 O O . ASN A 1 92 ? 49.281 -61.794 -28.920 1.00 45.41 92 ASN A O 1
ATOM 707 N N . SER A 1 93 ? 47.853 -62.432 -27.315 1.00 46.03 93 SER A N 1
ATOM 708 C CA . SER A 1 93 ? 48.657 -63.574 -26.885 1.00 46.03 93 SER A CA 1
ATOM 709 C C . SER A 1 93 ? 48.507 -64.688 -27.917 1.00 46.03 93 SER A C 1
ATOM 711 O O . SER A 1 93 ? 47.387 -65.145 -28.150 1.00 46.03 93 SER A O 1
ATOM 713 N N . ARG A 1 94 ? 49.608 -65.136 -28.525 1.00 55.16 94 ARG A N 1
ATOM 714 C CA . ARG A 1 94 ? 49.716 -66.491 -29.073 1.00 55.16 94 ARG A CA 1
ATOM 715 C C . ARG A 1 94 ? 51.119 -67.026 -28.822 1.00 55.16 94 ARG A C 1
ATOM 717 O O . ARG A 1 94 ? 52.099 -66.496 -29.335 1.00 55.16 94 ARG A O 1
ATOM 724 N N . ASN A 1 95 ? 51.138 -68.070 -28.001 1.00 50.41 95 ASN A N 1
ATOM 725 C CA . ASN A 1 95 ? 52.134 -69.130 -27.934 1.00 50.41 95 ASN A CA 1
ATOM 726 C C . ASN A 1 95 ? 52.630 -69.523 -29.333 1.00 50.41 95 ASN A C 1
ATOM 728 O O . ASN A 1 95 ? 51.850 -69.464 -30.276 1.00 50.41 95 ASN A O 1
ATOM 732 N N . GLU A 1 96 ? 53.878 -69.969 -29.439 1.00 44.75 96 GLU A N 1
ATOM 733 C CA . GLU A 1 96 ? 54.211 -71.358 -29.785 1.00 44.75 96 GLU A CA 1
ATOM 734 C C . GLU A 1 96 ? 55.689 -71.594 -29.418 1.00 44.75 96 GLU A C 1
ATOM 736 O O . GLU A 1 96 ? 56.563 -70.763 -29.665 1.00 44.75 96 GLU A O 1
ATOM 741 N N . SER A 1 97 ? 55.917 -72.724 -28.761 1.00 46.53 97 SER A N 1
ATOM 742 C CA . SER A 1 97 ? 57.193 -73.294 -28.339 1.00 46.53 97 SER A CA 1
ATOM 743 C C . SER A 1 97 ? 57.796 -74.108 -29.485 1.00 46.53 97 SER A C 1
ATOM 745 O O . SER A 1 97 ? 57.034 -74.816 -30.140 1.00 46.53 97 SER A O 1
ATOM 747 N N . LEU A 1 98 ? 59.124 -74.074 -29.664 1.00 50.53 98 LEU A N 1
ATOM 748 C CA . LEU A 1 98 ? 59.993 -75.218 -30.013 1.00 50.53 98 LEU A CA 1
ATOM 749 C C . LEU A 1 98 ? 61.466 -74.796 -30.069 1.00 50.53 98 LEU A C 1
ATOM 751 O O . LEU A 1 98 ? 61.784 -73.842 -30.811 1.00 50.53 98 LEU A O 1
#

Radius of gyration: 33.79 Å; chains: 1; bounding box: 77×91×51 Å

Organism: NCBI:txid1077942

Sequence (98 aa):
MSAPTGDNDSLHELEAEVKAELAMAESSHPEEAIKLPVTEWLFDPADAQRDDVGLRSLLGAVETLATPIRAPHGRTCLRPRTTPTRRIHLSNSRNESL

Foldseek 3Di:
DPDDPCPLVVLVVVLVVLVVVLVVLVVVPLVVLVVDDPVPRPDNSVVSVVSNVVSVVVNVVSVVVNDPPPDPPDPPPPDPPPDDPPPPPDDDDDDDDD

pLDDT: mean 77.14, std 18.3, range [39.94, 96.5]

Secondary structure (DSSP, 8-state):
-PPPS-HHHHHHHHHHHHHHHHHHHHHT-HHHHTTS-GGG-SS-HHHHHHHHHHHHHHHHHHHHHHS-----S-------------------------